Protein AF-A0A132H8I8-F1 (afdb_monomer_lite)

pLDDT: mean 90.16, std 11.37, range [39.59, 98.12]

Sequence (105 aa):
MATATTTQKIEKALEILKGQDWWWCMADYTHPAYDYACGSMRAFVELVASINDKAIVKALRDLWTATYNYVHATMWSANEKAKAEYETTKAQLMAIIQPQYAMAA

Structure (mmCIF, N/CA/C/O backbone):
data_AF-A0A132H8I8-F1
#
_entry.id   AF-A0A132H8I8-F1
#
loop_
_atom_site.group_PDB
_atom_site.id
_atom_site.type_symbol
_atom_site.label_atom_id
_atom_site.label_alt_id
_atom_site.label_comp_id
_atom_site.label_asym_id
_atom_site.label_entity_id
_atom_site.label_seq_id
_atom_site.pdbx_PDB_ins_code
_atom_site.Cartn_x
_atom_site.Cartn_y
_atom_site.Cartn_z
_atom_site.occupancy
_atom_site.B_iso_or_equiv
_atom_site.auth_seq_id
_atom_site.auth_comp_id
_atom_site.auth_asym_id
_atom_site.auth_atom_id
_atom_site.pdbx_PDB_model_num
ATOM 1 N N . MET A 1 1 ? -13.339 -19.212 16.417 1.00 39.59 1 MET A N 1
ATOM 2 C CA . MET A 1 1 ? -12.010 -18.769 15.941 1.00 39.59 1 MET A CA 1
ATOM 3 C C . MET A 1 1 ? -11.804 -17.345 16.421 1.00 39.59 1 MET A C 1
ATOM 5 O O . MET A 1 1 ? -12.716 -16.549 16.237 1.00 39.59 1 MET A O 1
ATOM 9 N N . ALA A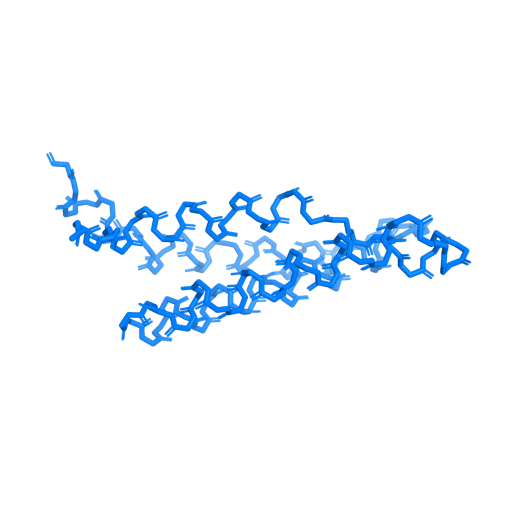 1 2 ? -10.689 -17.037 17.085 1.00 52.53 2 ALA A N 1
ATOM 10 C CA . ALA A 1 2 ? -10.389 -15.658 17.468 1.00 52.53 2 ALA A CA 1
ATOM 11 C C . ALA A 1 2 ? -10.204 -14.820 16.194 1.00 52.53 2 ALA A C 1
ATOM 13 O O . ALA A 1 2 ? -9.455 -15.208 15.299 1.00 52.53 2 ALA A O 1
ATOM 14 N N . THR A 1 3 ? -10.928 -13.711 16.075 1.00 61.53 3 THR A N 1
ATOM 15 C CA . THR A 1 3 ? -10.746 -12.768 14.969 1.00 61.53 3 THR A CA 1
ATOM 16 C C . THR A 1 3 ? -9.415 -12.047 15.149 1.00 61.53 3 THR A C 1
ATOM 18 O O . THR A 1 3 ? -9.166 -11.521 16.233 1.00 61.53 3 THR A O 1
ATOM 21 N N . ALA A 1 4 ? -8.581 -12.006 14.106 1.00 78.88 4 ALA A N 1
ATOM 22 C CA . ALA A 1 4 ? -7.326 -11.254 14.128 1.00 78.88 4 ALA A CA 1
ATOM 23 C C . ALA A 1 4 ? -7.566 -9.795 14.549 1.00 78.88 4 ALA A C 1
ATOM 25 O O . ALA A 1 4 ? -8.550 -9.175 14.121 1.00 78.88 4 ALA A O 1
ATOM 26 N N . THR A 1 5 ? -6.670 -9.254 15.375 1.00 90.88 5 THR A N 1
ATOM 27 C CA . THR A 1 5 ? -6.732 -7.858 15.821 1.00 90.88 5 THR A CA 1
ATOM 28 C C . THR A 1 5 ? -6.514 -6.907 14.644 1.00 90.88 5 THR A C 1
ATOM 30 O O . THR A 1 5 ? -5.962 -7.286 13.609 1.00 90.88 5 THR A O 1
ATOM 33 N N . THR A 1 6 ? -6.928 -5.645 14.787 1.00 91.25 6 THR A N 1
ATOM 34 C CA . THR A 1 6 ? -6.671 -4.614 13.768 1.00 91.25 6 THR A CA 1
ATOM 35 C C . THR A 1 6 ? -5.179 -4.514 13.438 1.00 91.25 6 THR A C 1
ATOM 37 O O . THR A 1 6 ? -4.824 -4.478 12.265 1.00 91.25 6 THR A O 1
ATOM 40 N N . THR A 1 7 ? -4.307 -4.562 14.449 1.00 91.75 7 THR A N 1
ATOM 41 C CA . THR A 1 7 ? -2.846 -4.529 14.281 1.00 91.75 7 THR A CA 1
ATOM 42 C C . THR A 1 7 ? -2.338 -5.705 13.448 1.00 91.75 7 THR A C 1
ATOM 44 O O . THR A 1 7 ? -1.654 -5.488 12.453 1.00 91.75 7 THR A O 1
ATOM 47 N N . GLN A 1 8 ? -2.767 -6.933 13.757 1.00 93.56 8 GLN A N 1
ATOM 48 C CA . GLN A 1 8 ? -2.387 -8.126 12.987 1.00 93.56 8 GLN A CA 1
ATOM 49 C C . GLN A 1 8 ? -2.845 -8.043 11.525 1.00 93.56 8 GLN A C 1
ATOM 51 O O . GLN A 1 8 ? -2.135 -8.471 10.616 1.00 93.56 8 GLN A O 1
ATOM 56 N N . LYS A 1 9 ? -4.032 -7.477 11.274 1.00 95.62 9 LYS A N 1
ATOM 57 C CA . LYS A 1 9 ? -4.531 -7.257 9.909 1.00 95.62 9 LYS A CA 1
ATOM 58 C C . LYS A 1 9 ? -3.697 -6.218 9.157 1.00 95.62 9 LYS A C 1
ATOM 60 O O . LYS A 1 9 ? -3.419 -6.424 7.980 1.00 95.62 9 LYS A O 1
ATOM 65 N N . ILE A 1 10 ? -3.287 -5.132 9.817 1.00 95.12 10 ILE A N 1
ATOM 66 C CA . ILE A 1 10 ? -2.408 -4.105 9.234 1.00 95.12 10 ILE A CA 1
ATOM 67 C C . ILE A 1 10 ? -1.050 -4.711 8.879 1.00 95.12 10 ILE A C 1
ATOM 69 O O . ILE A 1 10 ? -0.606 -4.578 7.743 1.00 95.12 10 ILE A O 1
ATOM 73 N N . GLU A 1 11 ? -0.420 -5.418 9.816 1.00 95.19 11 GLU A N 1
ATOM 74 C CA . GLU A 1 11 ? 0.867 -6.085 9.597 1.00 95.19 11 GLU A CA 1
ATOM 75 C C . GLU A 1 11 ? 0.782 -7.054 8.423 1.00 95.19 11 GLU A C 1
ATOM 77 O O . GLU A 1 11 ? 1.603 -7.000 7.508 1.00 95.19 11 GLU A O 1
ATOM 82 N N . LYS A 1 12 ? -0.276 -7.870 8.382 1.00 97.19 12 LYS A N 1
ATOM 83 C CA . LYS A 1 12 ? -0.467 -8.818 7.291 1.00 97.19 12 LYS A CA 1
ATOM 84 C C . LYS A 1 12 ? -0.704 -8.131 5.946 1.00 97.19 12 LYS A C 1
ATOM 86 O O . LYS A 1 12 ? -0.198 -8.597 4.928 1.00 97.19 12 LYS A O 1
ATOM 91 N N . ALA A 1 13 ? -1.427 -7.012 5.924 1.00 97.19 13 ALA A N 1
ATOM 92 C CA . ALA A 1 13 ? -1.620 -6.222 4.712 1.00 97.19 13 ALA A CA 1
ATOM 93 C C . ALA A 1 13 ? -0.288 -5.646 4.201 1.00 97.19 13 ALA A C 1
ATOM 95 O O . ALA A 1 13 ? -0.022 -5.703 3.002 1.00 97.19 13 ALA A O 1
ATOM 96 N N . LEU A 1 14 ? 0.570 -5.154 5.102 1.00 96.62 14 LEU A N 1
ATOM 97 C CA . LEU A 1 14 ? 1.909 -4.656 4.773 1.00 96.62 14 LEU A CA 1
ATOM 98 C C . LEU A 1 14 ? 2.845 -5.768 4.276 1.00 96.62 14 LEU A C 1
ATOM 100 O O . LEU A 1 14 ? 3.615 -5.543 3.341 1.00 96.62 14 LEU A O 1
ATOM 104 N N . GLU A 1 15 ? 2.762 -6.971 4.851 1.00 97.38 15 GLU A N 1
ATOM 105 C CA . GLU A 1 15 ? 3.487 -8.149 4.356 1.00 97.38 15 GLU A CA 1
ATOM 106 C C . GLU A 1 15 ? 3.095 -8.498 2.920 1.00 97.38 15 GLU A C 1
ATOM 108 O O . GLU A 1 15 ? 3.975 -8.724 2.090 1.00 97.38 15 GLU A O 1
ATOM 113 N N . ILE A 1 16 ? 1.791 -8.513 2.615 1.00 97.62 16 ILE A N 1
ATOM 114 C CA . ILE A 1 16 ? 1.300 -8.784 1.257 1.00 97.62 16 ILE A CA 1
ATOM 115 C C . ILE A 1 16 ? 1.828 -7.721 0.288 1.00 97.62 16 ILE A C 1
ATOM 117 O O . ILE A 1 16 ? 2.359 -8.061 -0.762 1.00 97.62 16 ILE A O 1
ATOM 121 N N . LEU A 1 17 ? 1.762 -6.442 0.665 1.00 95.81 17 LEU A N 1
ATOM 122 C CA . LEU A 1 17 ? 2.262 -5.320 -0.140 1.00 95.81 17 LEU A CA 1
ATOM 123 C C . LEU A 1 17 ? 3.759 -5.463 -0.473 1.00 95.81 17 LEU A C 1
ATOM 125 O O . LEU A 1 17 ? 4.178 -5.208 -1.601 1.00 95.81 17 LEU A O 1
ATOM 129 N N . LYS A 1 18 ? 4.561 -5.910 0.502 1.00 95.25 18 LYS A N 1
ATOM 130 C CA . LYS A 1 18 ? 6.000 -6.165 0.337 1.00 95.25 18 LYS A CA 1
ATOM 131 C C . LYS A 1 18 ? 6.290 -7.393 -0.533 1.00 95.25 18 LYS A C 1
ATOM 133 O O . LYS A 1 18 ? 7.294 -7.398 -1.238 1.00 95.25 18 LYS A O 1
ATOM 138 N N . GLY A 1 19 ? 5.462 -8.432 -0.435 1.00 94.31 19 GLY A N 1
ATOM 139 C CA . GLY A 1 19 ? 5.619 -9.692 -1.169 1.00 94.31 19 GLY A CA 1
ATOM 140 C C . GLY A 1 19 ? 4.949 -9.720 -2.544 1.00 94.31 19 GLY A C 1
ATOM 141 O O . GLY A 1 19 ? 5.154 -10.676 -3.287 1.00 94.31 19 GLY A O 1
ATOM 142 N N . GLN A 1 20 ? 4.150 -8.705 -2.878 1.00 95.12 20 GLN A N 1
ATOM 143 C CA . GLN A 1 20 ? 3.460 -8.605 -4.156 1.00 95.12 20 GLN A CA 1
ATOM 144 C C . GLN A 1 20 ? 4.470 -8.565 -5.305 1.00 95.12 20 GLN A C 1
ATOM 146 O O . GLN A 1 20 ? 5.344 -7.697 -5.351 1.00 95.12 20 GLN A O 1
ATOM 151 N N . ASP A 1 21 ? 4.300 -9.464 -6.273 1.00 92.50 21 ASP A N 1
ATOM 152 C CA . ASP A 1 21 ? 4.946 -9.307 -7.569 1.00 92.50 21 ASP A CA 1
ATOM 153 C C . ASP A 1 21 ? 4.265 -8.148 -8.302 1.00 92.50 21 ASP A C 1
ATOM 155 O O . ASP A 1 21 ? 3.073 -8.206 -8.609 1.00 92.50 21 ASP A O 1
ATOM 159 N N . TRP A 1 22 ? 5.007 -7.069 -8.526 1.00 92.31 22 TRP A N 1
ATOM 160 C CA . TRP A 1 22 ? 4.542 -5.877 -9.235 1.00 92.31 22 TRP A CA 1
ATOM 161 C C . TRP A 1 22 ? 4.810 -5.946 -10.738 1.00 92.31 22 TRP A C 1
ATOM 163 O O . TRP A 1 22 ? 4.254 -5.145 -11.479 1.00 92.31 22 TRP A O 1
ATOM 173 N N . TRP A 1 23 ? 5.617 -6.907 -11.187 1.00 89.06 23 TRP A N 1
ATOM 174 C CA . TRP A 1 23 ? 6.031 -7.078 -12.579 1.00 89.06 23 TRP A CA 1
ATOM 175 C C . TRP A 1 23 ? 5.358 -8.275 -13.247 1.00 89.06 23 TRP A C 1
ATOM 177 O O . TRP A 1 23 ? 5.721 -8.640 -14.361 1.00 89.06 23 TRP A O 1
ATOM 187 N N . TRP A 1 24 ? 4.352 -8.869 -12.604 1.00 84.94 24 TRP A N 1
ATOM 188 C CA . TRP A 1 24 ? 3.605 -10.022 -13.110 1.00 84.94 24 TRP A CA 1
ATOM 189 C C . TRP A 1 24 ? 3.063 -9.829 -14.534 1.00 84.94 24 TRP A C 1
ATOM 191 O O . TRP A 1 24 ? 2.984 -10.783 -15.303 1.00 84.94 24 TRP A O 1
ATOM 201 N N . CYS A 1 25 ? 2.720 -8.593 -14.910 1.00 79.50 25 CYS A N 1
ATOM 202 C CA . CYS A 1 25 ? 2.242 -8.236 -16.248 1.00 79.50 25 CYS A CA 1
ATOM 203 C C . CYS A 1 25 ? 3.339 -8.304 -17.327 1.00 79.50 25 CYS A C 1
ATOM 205 O O . CYS A 1 25 ? 3.029 -8.294 -18.516 1.00 79.50 25 CYS A O 1
ATOM 207 N N . MET A 1 26 ? 4.605 -8.394 -16.912 1.00 80.69 26 MET A N 1
ATOM 208 C CA . MET A 1 26 ? 5.784 -8.545 -17.767 1.00 80.69 26 MET A CA 1
ATOM 209 C C . MET A 1 26 ? 6.249 -10.002 -17.873 1.00 80.69 26 MET A C 1
ATOM 211 O O . MET A 1 26 ? 7.101 -10.309 -18.700 1.00 80.69 26 MET A O 1
ATOM 215 N N . ALA A 1 27 ? 5.706 -10.910 -17.058 1.00 75.62 27 ALA A N 1
ATOM 216 C CA . ALA A 1 27 ? 6.074 -12.322 -17.048 1.00 75.62 27 ALA A CA 1
ATOM 217 C C . ALA A 1 27 ? 5.362 -13.109 -18.166 1.00 75.62 27 ALA A C 1
ATOM 219 O O . ALA A 1 27 ? 4.622 -14.039 -17.866 1.00 75.62 27 ALA A O 1
ATOM 220 N N . ASP A 1 28 ? 5.508 -12.712 -19.438 1.00 73.00 28 ASP A N 1
ATOM 221 C CA . ASP A 1 28 ? 4.915 -13.346 -20.642 1.00 73.00 28 ASP A CA 1
ATOM 222 C C . ASP A 1 28 ? 3.443 -13.814 -20.502 1.00 73.00 28 ASP A C 1
ATOM 224 O O . ASP A 1 28 ? 2.977 -14.687 -21.232 1.00 73.00 28 ASP A O 1
ATOM 228 N N . TYR A 1 29 ? 2.690 -13.252 -19.548 1.00 63.50 29 TYR A N 1
ATOM 229 C CA . TYR A 1 29 ? 1.378 -13.737 -19.102 1.00 63.50 29 TYR A CA 1
ATOM 230 C C . TYR A 1 29 ? 1.316 -15.256 -18.852 1.00 63.50 29 TYR A C 1
ATOM 232 O O . TYR A 1 29 ? 0.281 -15.892 -19.058 1.00 63.50 29 TYR A O 1
ATOM 240 N N . THR A 1 30 ? 2.418 -15.860 -18.407 1.00 68.00 30 THR A N 1
ATOM 241 C CA . THR A 1 30 ? 2.489 -17.308 -18.194 1.00 68.00 30 THR A CA 1
ATOM 242 C C . THR A 1 30 ? 2.057 -17.691 -16.783 1.00 68.00 30 THR A C 1
ATOM 244 O O . THR A 1 30 ? 2.391 -17.046 -15.782 1.00 68.00 30 THR A O 1
ATOM 247 N N . HIS A 1 31 ? 1.301 -18.786 -16.688 1.00 71.31 31 HIS A N 1
ATOM 248 C CA . HIS A 1 31 ? 1.093 -19.454 -15.411 1.00 71.31 31 HIS A CA 1
ATOM 249 C C . HIS A 1 31 ? 2.455 -19.904 -14.853 1.00 71.31 31 HIS A C 1
ATOM 251 O O . HIS A 1 31 ? 3.264 -20.444 -15.611 1.00 71.31 31 HIS A O 1
ATOM 257 N N . PRO A 1 32 ? 2.717 -19.728 -13.544 1.00 82.75 32 PRO A N 1
ATOM 258 C CA . PRO A 1 32 ? 1.763 -19.347 -12.495 1.00 82.75 32 PRO A CA 1
ATOM 259 C C . PRO A 1 32 ? 1.847 -17.876 -12.024 1.00 82.75 32 PRO A C 1
ATOM 261 O O . PRO A 1 32 ? 1.162 -17.511 -11.069 1.00 82.75 32 PRO A O 1
ATOM 264 N N . ALA A 1 33 ? 2.673 -17.026 -12.645 1.00 83.56 33 ALA A N 1
ATOM 265 C CA . ALA A 1 33 ? 2.964 -15.678 -12.134 1.00 83.56 33 ALA A CA 1
ATOM 266 C C . ALA A 1 33 ? 1.711 -14.786 -12.049 1.00 83.56 33 ALA A C 1
ATOM 268 O O . ALA A 1 33 ? 1.472 -14.141 -11.026 1.00 83.56 33 ALA A O 1
ATOM 269 N N . TYR A 1 34 ? 0.871 -14.817 -13.090 1.00 84.94 34 TYR A N 1
ATOM 270 C CA . TYR A 1 34 ? -0.409 -14.102 -13.122 1.00 84.94 34 TYR A CA 1
ATOM 271 C C . TYR A 1 34 ? -1.335 -14.510 -11.967 1.00 84.94 34 TYR A C 1
ATOM 273 O O . TYR A 1 34 ? -1.827 -13.655 -11.229 1.00 84.94 34 TYR A O 1
ATOM 281 N N . ASP A 1 35 ? -1.533 -15.817 -11.772 1.00 88.75 35 ASP A N 1
ATOM 282 C CA . ASP A 1 35 ? -2.433 -16.341 -10.740 1.00 88.75 35 ASP A CA 1
ATOM 283 C C . ASP A 1 35 ? -1.972 -15.943 -9.339 1.00 88.75 35 ASP A C 1
ATOM 285 O O . ASP A 1 35 ? -2.789 -15.555 -8.501 1.00 88.75 35 ASP A O 1
ATOM 289 N N . TYR A 1 36 ? -0.663 -16.001 -9.081 1.00 90.19 36 TYR A N 1
ATOM 290 C CA . TYR A 1 36 ? -0.107 -15.592 -7.796 1.00 90.19 36 TYR A CA 1
ATOM 291 C C . TYR A 1 36 ? -0.261 -14.095 -7.556 1.00 90.19 36 TYR A C 1
ATOM 293 O O . TYR A 1 36 ? -0.676 -13.698 -6.465 1.00 90.19 36 TYR A O 1
ATOM 301 N N . ALA A 1 37 ? -0.002 -13.262 -8.564 1.00 91.69 37 ALA A N 1
ATOM 302 C CA . ALA A 1 37 ? -0.164 -11.823 -8.434 1.00 91.69 37 ALA A CA 1
ATOM 303 C C . ALA A 1 37 ? -1.630 -11.430 -8.212 1.00 91.69 37 ALA A C 1
ATOM 305 O O . ALA A 1 37 ? -1.923 -10.689 -7.274 1.00 91.69 37 ALA A O 1
ATOM 306 N N . CYS A 1 38 ? -2.564 -11.968 -9.003 1.00 90.69 38 CYS A N 1
ATOM 307 C CA . CYS A 1 38 ? -3.995 -11.725 -8.821 1.00 90.69 38 CYS A CA 1
ATOM 308 C C . CYS A 1 38 ? -4.524 -12.295 -7.497 1.00 90.69 38 CYS A C 1
ATOM 310 O O . CYS A 1 38 ? -5.347 -11.656 -6.836 1.00 90.69 38 CYS A O 1
ATOM 312 N N . GLY A 1 39 ? -4.047 -13.471 -7.083 1.00 94.12 39 GLY A N 1
ATOM 313 C CA . GLY A 1 39 ? -4.385 -14.074 -5.796 1.00 94.12 39 GLY A CA 1
ATOM 314 C C . GLY A 1 39 ? -3.925 -13.215 -4.618 1.00 94.12 39 GLY A C 1
ATOM 315 O O . GLY A 1 39 ? -4.708 -12.944 -3.708 1.00 94.12 39 GLY A O 1
ATOM 316 N N . SER A 1 40 ? -2.689 -12.717 -4.670 1.00 95.69 40 SER A N 1
ATOM 317 C CA . SER A 1 40 ? -2.123 -11.806 -3.671 1.00 95.69 40 SER A CA 1
ATOM 318 C C . SER A 1 40 ? -2.884 -10.470 -3.611 1.00 95.69 40 SER A C 1
ATOM 320 O O . SER A 1 40 ? -3.275 -10.029 -2.528 1.00 95.69 40 SER A O 1
ATOM 322 N N . MET A 1 41 ? -3.226 -9.883 -4.767 1.00 95.00 41 MET A N 1
ATOM 323 C CA . MET A 1 41 ? -4.086 -8.692 -4.852 1.00 95.00 41 MET A CA 1
ATOM 324 C C . MET A 1 41 ? -5.449 -8.906 -4.190 1.00 95.00 41 MET A C 1
ATOM 326 O O . MET A 1 41 ? -5.903 -8.072 -3.403 1.00 95.00 41 MET A O 1
ATOM 330 N N . ARG A 1 42 ? -6.113 -10.030 -4.489 1.00 96.75 42 ARG A N 1
ATOM 331 C CA . ARG A 1 42 ? -7.409 -10.370 -3.891 1.00 96.75 42 ARG A CA 1
ATOM 332 C C . ARG A 1 42 ? -7.292 -10.518 -2.375 1.00 96.75 42 ARG A C 1
ATOM 334 O O . ARG A 1 42 ? -8.079 -9.906 -1.655 1.00 96.75 42 ARG A O 1
ATOM 341 N N . ALA A 1 43 ? -6.285 -11.253 -1.903 1.00 97.38 43 ALA A N 1
ATOM 342 C CA . ALA A 1 43 ? -6.038 -11.450 -0.478 1.00 97.38 43 ALA A CA 1
ATOM 343 C C . ALA A 1 43 ? -5.831 -10.115 0.257 1.00 97.38 43 ALA A C 1
ATOM 345 O O . ALA A 1 43 ? -6.390 -9.917 1.336 1.00 97.38 43 ALA A O 1
ATOM 346 N N . PHE A 1 44 ? -5.094 -9.173 -0.342 1.00 98.12 44 PHE A N 1
ATOM 347 C CA . PHE A 1 44 ? -4.940 -7.824 0.204 1.00 98.12 44 PHE A CA 1
ATOM 348 C C . PHE A 1 44 ? -6.282 -7.092 0.318 1.00 98.12 44 PHE A C 1
ATOM 350 O O . PHE A 1 44 ? -6.621 -6.580 1.384 1.00 98.12 44 PHE A O 1
ATOM 357 N N . VAL A 1 45 ? -7.064 -7.045 -0.766 1.00 97.06 45 VAL A N 1
ATOM 358 C CA . VAL A 1 45 ? -8.335 -6.305 -0.806 1.00 97.06 45 VAL A CA 1
ATOM 359 C C . VAL A 1 45 ? -9.336 -6.852 0.210 1.00 97.06 45 VAL A C 1
ATOM 361 O O . VAL A 1 45 ? -9.965 -6.065 0.921 1.00 97.06 45 VAL A O 1
ATOM 364 N N . GLU A 1 46 ? -9.467 -8.175 0.300 1.00 97.44 46 GLU A N 1
ATOM 365 C CA . GLU A 1 46 ? -10.362 -8.845 1.249 1.00 97.44 46 GLU A CA 1
ATOM 366 C C . GLU A 1 46 ? -9.927 -8.606 2.698 1.00 97.44 46 GLU A C 1
ATOM 368 O O . GLU A 1 46 ? -10.745 -8.227 3.542 1.00 97.44 46 GLU A O 1
ATOM 373 N N . LEU A 1 47 ? -8.628 -8.748 2.985 1.00 97.81 47 LEU A N 1
ATOM 374 C CA . LEU A 1 47 ? -8.074 -8.488 4.310 1.00 97.81 47 LEU A CA 1
ATOM 375 C C . LEU A 1 47 ? -8.324 -7.041 4.743 1.00 97.81 47 LEU A C 1
ATOM 377 O O . LEU A 1 47 ? -8.834 -6.812 5.843 1.00 97.81 47 LEU A O 1
ATOM 381 N N . VAL A 1 48 ? -8.013 -6.074 3.877 1.00 97.19 48 VAL A N 1
ATOM 382 C CA . VAL A 1 48 ? -8.208 -4.647 4.153 1.00 97.19 48 VAL A CA 1
ATOM 383 C C . VAL A 1 48 ? -9.691 -4.336 4.342 1.00 97.19 48 VAL A C 1
ATOM 385 O O . VAL A 1 48 ? -10.044 -3.651 5.294 1.00 97.19 48 VAL A O 1
ATOM 388 N N . ALA A 1 49 ? -10.584 -4.883 3.512 1.00 96.56 49 ALA A N 1
ATOM 389 C CA . ALA A 1 49 ? -12.030 -4.695 3.665 1.00 96.56 49 ALA A CA 1
ATOM 390 C C . ALA A 1 49 ? -12.583 -5.241 4.997 1.00 96.56 49 ALA A C 1
ATOM 392 O O . ALA A 1 49 ? -13.634 -4.794 5.448 1.00 96.56 49 ALA A O 1
ATOM 393 N N . SER A 1 50 ? -11.873 -6.172 5.644 1.00 96.44 50 SER A N 1
ATOM 394 C CA . SER A 1 50 ? -12.243 -6.707 6.959 1.00 96.44 50 SER A CA 1
ATOM 395 C C . SER A 1 50 ? -11.846 -5.812 8.146 1.00 96.44 50 SER A C 1
ATOM 397 O O . SER A 1 50 ? -12.109 -6.178 9.297 1.00 96.44 50 SER A O 1
ATOM 399 N N . ILE A 1 51 ? -11.156 -4.689 7.913 1.00 95.50 51 ILE A N 1
ATOM 400 C CA . ILE A 1 51 ? -10.783 -3.711 8.944 1.00 95.50 51 ILE A CA 1
ATOM 401 C C . ILE A 1 51 ? -11.945 -2.729 9.148 1.00 95.50 51 ILE A C 1
ATOM 403 O O . ILE A 1 51 ? -12.464 -2.160 8.193 1.00 95.50 51 ILE A O 1
ATOM 407 N N . ASN A 1 52 ? -12.339 -2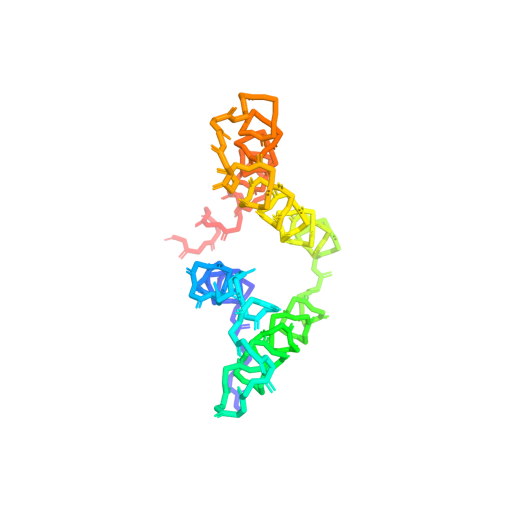.500 10.405 1.00 93.94 52 ASN A N 1
ATOM 408 C CA . ASN A 1 52 ? -13.485 -1.638 10.728 1.00 93.94 52 ASN A CA 1
ATOM 409 C C . ASN A 1 52 ? -13.185 -0.138 10.564 1.00 93.94 52 ASN A C 1
ATOM 411 O O . ASN A 1 52 ? -14.089 0.650 10.281 1.00 93.94 52 ASN A O 1
ATOM 415 N N . ASP A 1 53 ? -11.930 0.267 10.760 1.00 94.19 53 ASP A N 1
ATOM 416 C CA . ASP A 1 53 ? -11.511 1.662 10.653 1.00 94.19 53 ASP A CA 1
ATOM 417 C C . ASP A 1 53 ? -11.352 2.077 9.182 1.00 94.19 53 ASP A C 1
ATOM 419 O O . ASP A 1 53 ? -10.430 1.654 8.479 1.00 94.19 53 ASP A O 1
ATOM 423 N N . LYS A 1 54 ? -12.252 2.950 8.720 1.00 95.50 54 LYS A N 1
ATOM 424 C CA . LYS A 1 54 ? -12.277 3.429 7.333 1.00 95.50 54 LYS A CA 1
ATOM 425 C C . LYS A 1 54 ? -11.055 4.271 6.956 1.00 95.50 54 LYS A C 1
ATOM 427 O O . LYS A 1 54 ? -10.688 4.278 5.781 1.00 95.50 54 LYS A O 1
ATOM 432 N N . ALA A 1 55 ? -10.438 4.976 7.904 1.00 95.69 55 ALA A N 1
ATOM 433 C CA . ALA A 1 55 ? -9.234 5.757 7.642 1.00 95.69 55 ALA A CA 1
ATOM 434 C C . ALA A 1 55 ? -8.043 4.827 7.383 1.00 95.69 55 ALA A C 1
ATOM 436 O O . ALA A 1 55 ? -7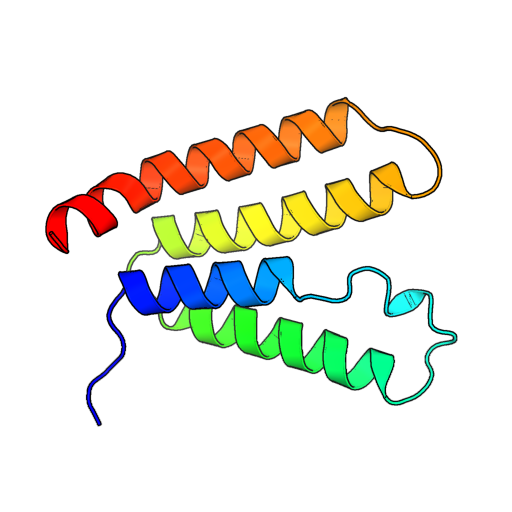.322 5.022 6.406 1.00 95.69 55 ALA A O 1
ATOM 437 N N . ILE A 1 56 ? -7.907 3.759 8.177 1.00 95.75 56 ILE A N 1
ATOM 438 C CA . ILE A 1 56 ? -6.888 2.717 7.967 1.00 95.75 56 ILE A CA 1
ATOM 439 C C . ILE A 1 56 ? -7.114 2.003 6.629 1.00 95.75 56 ILE A C 1
ATOM 441 O O . ILE A 1 56 ? -6.177 1.843 5.847 1.00 95.75 56 ILE A O 1
ATOM 445 N N . VAL A 1 57 ? -8.363 1.631 6.322 1.00 97.44 57 VAL A N 1
ATOM 446 C CA . VAL A 1 57 ? -8.736 1.017 5.034 1.00 97.44 57 VAL A CA 1
ATOM 447 C C . VAL A 1 57 ? -8.316 1.890 3.858 1.00 97.44 57 VAL A C 1
ATOM 449 O O . VAL A 1 57 ? -7.711 1.397 2.903 1.00 97.44 57 VAL A O 1
ATOM 452 N N . LYS A 1 58 ? -8.635 3.187 3.917 1.00 97.25 58 LYS A N 1
ATOM 453 C CA . LYS A 1 58 ? -8.267 4.130 2.865 1.00 97.25 58 LYS A CA 1
ATOM 454 C C . LYS A 1 58 ? -6.747 4.248 2.750 1.00 97.25 58 LYS A C 1
ATOM 456 O O . LYS A 1 58 ? -6.228 4.090 1.652 1.00 97.25 58 LYS A O 1
ATOM 461 N N . ALA A 1 59 ? -6.043 4.444 3.863 1.00 97.31 59 ALA A N 1
ATOM 462 C CA . ALA A 1 59 ? -4.593 4.622 3.872 1.00 97.31 59 ALA A CA 1
ATOM 463 C C . ALA A 1 59 ? -3.839 3.404 3.307 1.00 97.31 59 ALA A C 1
ATOM 465 O O . ALA A 1 59 ? -2.886 3.569 2.550 1.00 97.31 59 ALA A O 1
ATOM 466 N N . LEU A 1 60 ? -4.291 2.178 3.600 1.00 98.12 60 LEU A N 1
ATOM 467 C CA . LEU A 1 60 ? -3.704 0.959 3.030 1.00 98.12 60 LEU A CA 1
ATOM 468 C C . LEU A 1 60 ? -3.928 0.863 1.511 1.00 98.12 60 LEU A C 1
ATOM 470 O O . LEU A 1 60 ? -3.016 0.485 0.777 1.00 98.12 60 LEU A O 1
ATOM 474 N N . ARG A 1 61 ? -5.115 1.235 1.013 1.00 97.81 61 ARG A N 1
ATOM 475 C CA . ARG A 1 61 ? -5.409 1.269 -0.435 1.00 97.81 61 ARG A CA 1
ATOM 476 C C . ARG A 1 61 ? -4.647 2.375 -1.165 1.00 97.81 61 ARG A C 1
ATOM 478 O O . ARG A 1 61 ? -4.190 2.168 -2.291 1.00 97.81 61 ARG A O 1
ATOM 485 N N . ASP A 1 62 ? -4.497 3.530 -0.525 1.00 97.88 62 ASP A N 1
ATOM 486 C CA . ASP A 1 62 ? -3.683 4.626 -1.043 1.00 97.88 62 ASP A CA 1
ATOM 487 C C . ASP A 1 62 ? -2.218 4.176 -1.150 1.00 97.88 62 ASP A C 1
ATOM 489 O O . ASP A 1 62 ? -1.602 4.364 -2.198 1.00 97.88 62 ASP A O 1
ATOM 493 N N . LEU A 1 63 ? -1.684 3.501 -0.120 1.00 98.06 63 LEU A N 1
ATOM 494 C CA . LEU A 1 63 ? -0.324 2.956 -0.148 1.00 98.06 63 LEU A CA 1
ATOM 495 C C . LEU A 1 63 ? -0.148 1.928 -1.267 1.00 98.06 63 LEU A C 1
ATOM 497 O O . LEU A 1 63 ? 0.832 2.011 -1.996 1.00 98.06 63 LEU A O 1
ATOM 501 N N . TRP A 1 64 ? -1.105 1.012 -1.456 1.00 97.81 64 TRP A N 1
ATOM 502 C CA . TRP A 1 64 ? -1.081 0.066 -2.576 1.00 97.81 64 TRP A CA 1
ATOM 503 C C . TRP A 1 64 ? -0.914 0.782 -3.922 1.00 97.81 64 TRP A C 1
ATOM 505 O O . TRP A 1 64 ? -0.043 0.441 -4.722 1.00 97.81 64 TRP A O 1
ATOM 515 N N . THR A 1 65 ? -1.737 1.805 -4.155 1.00 97.06 65 THR A N 1
ATOM 516 C CA . THR A 1 65 ? -1.716 2.596 -5.392 1.00 97.06 65 THR A CA 1
ATOM 517 C C . THR A 1 65 ? -0.391 3.342 -5.554 1.00 97.06 65 THR A C 1
ATOM 519 O O . THR A 1 65 ? 0.196 3.331 -6.634 1.00 97.06 65 THR A O 1
ATOM 522 N N . ALA A 1 66 ? 0.114 3.950 -4.478 1.00 97.69 66 ALA A N 1
ATOM 523 C CA . ALA A 1 66 ? 1.389 4.656 -4.489 1.00 97.69 66 ALA A CA 1
ATOM 524 C C . ALA A 1 66 ? 2.568 3.707 -4.757 1.00 97.69 66 ALA A C 1
ATOM 526 O O . ALA A 1 66 ? 3.455 4.048 -5.534 1.00 97.69 66 ALA A O 1
ATOM 527 N N . THR A 1 67 ? 2.562 2.499 -4.183 1.00 96.94 67 THR A N 1
ATOM 528 C CA . THR A 1 67 ? 3.574 1.471 -4.460 1.00 96.94 67 THR A CA 1
ATOM 529 C C . THR A 1 67 ? 3.522 1.017 -5.913 1.00 96.94 67 THR A C 1
ATOM 531 O O . THR A 1 67 ? 4.565 1.000 -6.561 1.00 96.94 67 THR A O 1
ATOM 534 N N . TYR A 1 68 ? 2.333 0.726 -6.453 1.00 95.44 68 TYR A N 1
ATOM 535 C CA . TYR A 1 68 ? 2.170 0.381 -7.868 1.00 95.44 68 TYR A CA 1
ATOM 536 C C . TYR A 1 68 ? 2.765 1.463 -8.779 1.00 95.44 68 TYR A C 1
ATOM 538 O O . TYR A 1 68 ? 3.618 1.166 -9.620 1.00 95.44 68 TYR A O 1
ATOM 546 N N . ASN A 1 69 ? 2.355 2.719 -8.566 1.00 96.00 69 ASN A N 1
ATOM 547 C CA . ASN A 1 69 ? 2.808 3.859 -9.356 1.00 96.00 69 ASN A CA 1
ATOM 548 C C . ASN A 1 69 ? 4.317 4.060 -9.238 1.00 96.00 69 ASN A C 1
ATOM 550 O O . ASN A 1 69 ? 4.976 4.250 -10.253 1.00 96.00 69 ASN A O 1
ATOM 554 N N . TYR A 1 70 ? 4.866 3.994 -8.022 1.00 96.69 70 TYR A N 1
ATOM 555 C CA . TYR A 1 70 ? 6.300 4.123 -7.788 1.00 96.69 70 TYR A CA 1
ATOM 556 C C . TYR A 1 70 ? 7.082 3.054 -8.543 1.00 96.69 70 TYR A C 1
ATOM 558 O O . TYR A 1 70 ? 7.913 3.403 -9.378 1.00 96.69 70 TYR A O 1
ATOM 566 N N . VAL A 1 71 ? 6.766 1.775 -8.317 1.00 94.44 71 VAL A N 1
ATOM 567 C CA . VAL A 1 71 ? 7.477 0.650 -8.932 1.00 94.44 71 VAL A CA 1
ATOM 568 C C . VAL A 1 71 ? 7.493 0.792 -10.456 1.00 94.44 71 VAL A C 1
ATOM 570 O O . VAL A 1 71 ? 8.571 0.805 -11.050 1.00 94.44 71 VAL A O 1
ATOM 573 N N . HIS A 1 72 ? 6.333 1.021 -11.076 1.00 92.56 72 HIS A N 1
ATOM 574 C CA . HIS A 1 72 ? 6.216 1.125 -12.534 1.00 92.56 72 HIS A CA 1
ATOM 575 C C . HIS A 1 72 ? 6.845 2.405 -13.096 1.00 92.56 72 HIS A C 1
ATOM 577 O O . HIS A 1 72 ? 7.477 2.371 -14.150 1.00 92.56 72 HIS A O 1
ATOM 583 N N . ALA A 1 73 ? 6.730 3.536 -12.398 1.00 94.44 73 ALA A N 1
ATOM 584 C CA . ALA A 1 73 ? 7.365 4.783 -12.817 1.00 94.44 73 ALA A CA 1
ATOM 585 C C . ALA A 1 73 ? 8.897 4.722 -12.726 1.00 94.44 73 ALA A C 1
ATOM 587 O O . ALA A 1 73 ? 9.576 5.427 -13.472 1.00 94.44 73 ALA A O 1
ATOM 588 N N . THR A 1 74 ? 9.435 3.888 -11.830 1.00 92.62 74 THR A N 1
ATOM 589 C CA . THR A 1 74 ? 10.880 3.662 -11.682 1.00 92.62 74 THR A CA 1
ATOM 590 C C . THR A 1 74 ? 11.450 2.542 -12.543 1.00 92.62 74 THR A C 1
ATOM 592 O O . THR A 1 74 ? 12.637 2.246 -12.434 1.00 92.62 74 THR A O 1
ATOM 595 N N . MET A 1 75 ? 10.635 1.928 -13.406 1.00 89.69 75 MET A N 1
ATOM 596 C CA . MET A 1 75 ? 11.032 0.748 -14.178 1.00 89.69 75 MET A CA 1
ATOM 597 C C . MET A 1 75 ? 12.317 0.959 -14.988 1.00 89.69 75 MET A C 1
ATOM 599 O O . MET A 1 75 ? 13.204 0.111 -14.992 1.00 89.69 75 MET A O 1
ATOM 603 N N . TRP A 1 76 ? 12.396 2.085 -15.696 1.00 88.75 76 TRP A N 1
ATOM 604 C CA . TRP A 1 76 ? 13.461 2.353 -16.667 1.00 88.75 76 TRP A CA 1
ATOM 605 C C . TRP A 1 76 ? 14.486 3.366 -16.166 1.00 88.75 76 TRP A C 1
ATOM 607 O O . TRP A 1 76 ? 15.626 3.390 -16.623 1.00 88.75 76 TRP A O 1
ATOM 617 N N . SER A 1 77 ? 14.081 4.220 -15.233 1.00 92.88 77 SER A N 1
ATOM 618 C CA . SER A 1 77 ? 14.907 5.280 -14.671 1.00 92.88 77 SER A CA 1
ATOM 619 C C . SER A 1 77 ? 14.353 5.705 -13.320 1.00 92.88 77 SER A C 1
ATOM 621 O O . SER A 1 77 ? 13.152 5.597 -13.083 1.00 92.88 77 SER A O 1
ATOM 623 N N . ALA A 1 78 ? 15.205 6.264 -12.460 1.00 93.50 78 ALA A N 1
ATOM 624 C CA . ALA A 1 78 ? 14.757 6.855 -11.206 1.00 93.50 78 ALA A CA 1
ATOM 625 C C . ALA A 1 78 ? 13.657 7.906 -11.442 1.00 93.50 78 ALA A C 1
ATOM 627 O O . ALA A 1 78 ? 13.721 8.701 -12.381 1.00 93.50 78 ALA A O 1
ATOM 628 N N . ASN A 1 79 ? 12.654 7.913 -10.565 1.00 97.00 79 ASN A N 1
ATOM 629 C CA . ASN A 1 79 ? 11.548 8.859 -10.601 1.00 97.00 79 ASN A CA 1
ATOM 630 C C . ASN A 1 79 ? 11.334 9.438 -9.201 1.00 97.00 79 ASN A C 1
ATOM 632 O O . ASN A 1 79 ? 10.591 8.893 -8.384 1.00 97.00 79 ASN A O 1
ATOM 636 N N . GLU A 1 80 ? 12.014 10.551 -8.921 1.00 95.88 80 GLU A N 1
ATOM 637 C CA . GLU A 1 80 ? 11.998 11.184 -7.597 1.00 95.88 80 GLU A CA 1
ATOM 638 C C . GLU A 1 80 ? 10.605 11.673 -7.189 1.00 95.88 80 GLU A C 1
ATOM 640 O O . GLU A 1 80 ? 10.266 11.637 -6.009 1.00 95.88 80 GLU A O 1
ATOM 645 N N . LYS A 1 81 ? 9.762 12.067 -8.152 1.00 96.19 81 LYS A N 1
ATOM 646 C CA . LYS A 1 81 ? 8.380 12.464 -7.865 1.00 96.19 81 LYS A CA 1
ATOM 647 C C . LYS A 1 81 ? 7.565 11.275 -7.356 1.00 96.19 81 LYS A C 1
ATOM 649 O O . LYS A 1 81 ? 6.966 11.365 -6.289 1.00 96.19 81 LYS A O 1
ATOM 654 N N . ALA A 1 82 ? 7.581 10.158 -8.082 1.00 95.75 82 ALA A N 1
ATOM 655 C CA . ALA A 1 82 ? 6.847 8.958 -7.684 1.00 95.75 82 ALA A CA 1
ATOM 656 C C . ALA A 1 82 ? 7.377 8.382 -6.358 1.00 95.75 82 ALA A C 1
ATOM 658 O O . ALA A 1 82 ? 6.606 7.927 -5.516 1.00 95.75 82 ALA A O 1
ATOM 659 N N . LYS A 1 83 ? 8.695 8.465 -6.136 1.00 96.62 83 LYS A N 1
ATOM 660 C CA . LYS A 1 83 ? 9.326 8.104 -4.863 1.00 96.62 83 LYS A CA 1
ATOM 661 C C . LYS A 1 83 ? 8.833 8.980 -3.710 1.00 96.62 83 LYS A C 1
ATOM 663 O O . LYS A 1 83 ? 8.465 8.455 -2.663 1.00 96.62 83 LYS A O 1
ATOM 668 N N . ALA A 1 84 ? 8.807 10.300 -3.895 1.00 96.94 84 ALA A N 1
ATOM 669 C CA . ALA A 1 84 ? 8.330 11.237 -2.882 1.00 96.94 84 ALA A CA 1
ATOM 670 C C . ALA A 1 84 ? 6.846 11.020 -2.549 1.00 96.94 84 ALA A C 1
ATOM 672 O O . ALA A 1 84 ? 6.471 11.069 -1.377 1.00 96.94 84 ALA A O 1
ATOM 673 N N . GLU A 1 85 ? 6.012 10.737 -3.554 1.00 96.94 85 GLU A N 1
ATOM 674 C CA . GLU A 1 85 ? 4.605 10.368 -3.360 1.00 96.94 85 GLU A CA 1
ATOM 675 C C . GLU A 1 85 ? 4.475 9.087 -2.523 1.00 96.94 85 GLU A C 1
ATOM 677 O O . GLU A 1 85 ? 3.774 9.093 -1.511 1.00 96.94 85 GLU A O 1
ATOM 682 N N . TYR A 1 86 ? 5.215 8.025 -2.862 1.00 97.44 86 TYR A N 1
ATOM 683 C CA . TYR A 1 86 ? 5.233 6.781 -2.087 1.00 97.44 86 TYR A CA 1
ATOM 684 C C . TYR A 1 86 ? 5.669 6.988 -0.628 1.00 97.44 86 TYR A C 1
ATOM 686 O O . TYR A 1 86 ? 4.968 6.547 0.286 1.00 97.44 86 TYR A O 1
ATOM 694 N N . GLU A 1 87 ? 6.778 7.691 -0.382 1.00 97.44 87 GLU A N 1
ATOM 695 C CA . GLU A 1 87 ? 7.263 7.938 0.984 1.00 97.44 87 GLU A CA 1
ATOM 696 C C . GLU A 1 87 ? 6.298 8.825 1.787 1.00 97.44 87 GLU A C 1
ATOM 698 O O . GLU A 1 87 ? 6.070 8.581 2.973 1.00 97.44 87 GLU A O 1
ATOM 703 N N . THR A 1 88 ? 5.657 9.805 1.139 1.00 98.00 88 THR A N 1
ATOM 704 C CA . THR A 1 88 ? 4.627 10.642 1.775 1.00 98.00 88 THR A CA 1
ATOM 705 C C . THR A 1 88 ? 3.424 9.801 2.192 1.00 98.00 88 THR A C 1
ATOM 707 O O . THR A 1 88 ? 2.989 9.875 3.342 1.00 98.00 88 THR A O 1
ATOM 710 N N . THR A 1 89 ? 2.901 8.962 1.295 1.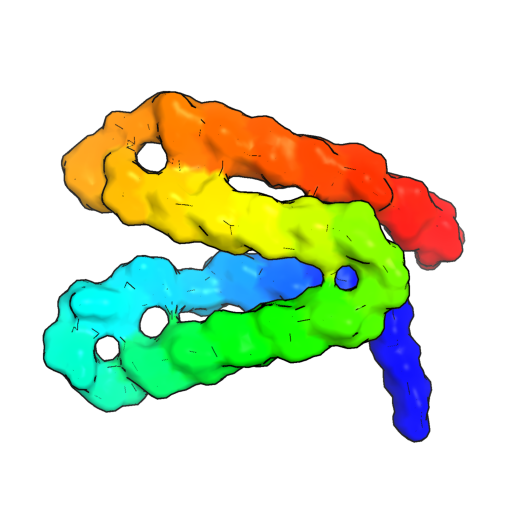00 97.06 89 THR A N 1
ATOM 711 C CA . THR A 1 89 ? 1.763 8.084 1.600 1.00 97.06 89 THR A CA 1
ATOM 712 C C . THR A 1 89 ? 2.111 7.071 2.689 1.00 97.06 89 THR A C 1
ATOM 714 O O . THR A 1 89 ? 1.310 6.825 3.592 1.00 97.06 89 THR A O 1
ATOM 717 N N . LYS A 1 90 ? 3.329 6.523 2.670 1.00 96.19 90 LYS A N 1
ATOM 718 C CA . LYS A 1 90 ? 3.821 5.627 3.720 1.00 96.19 90 LYS A CA 1
ATOM 719 C C . LYS A 1 90 ? 3.893 6.329 5.079 1.00 96.19 90 LYS A C 1
ATOM 721 O O . LYS A 1 90 ? 3.432 5.769 6.071 1.00 96.19 90 LYS A O 1
ATOM 726 N N . ALA A 1 91 ? 4.413 7.555 5.136 1.00 96.19 91 ALA A N 1
ATOM 727 C CA . ALA A 1 91 ? 4.461 8.340 6.368 1.00 96.19 91 ALA A CA 1
ATOM 728 C C . ALA A 1 91 ? 3.055 8.667 6.901 1.00 96.1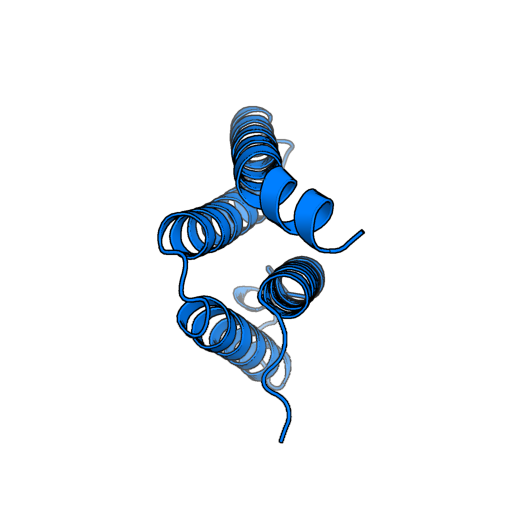9 91 ALA A C 1
ATOM 730 O O . ALA A 1 91 ? 2.808 8.550 8.102 1.00 96.19 91 ALA A O 1
ATOM 731 N N . GLN A 1 92 ? 2.113 9.008 6.016 1.00 94.94 92 GLN A N 1
ATOM 732 C CA . GLN A 1 92 ? 0.710 9.227 6.382 1.00 94.94 92 GLN A CA 1
ATOM 733 C C . GLN A 1 92 ? 0.071 7.970 6.979 1.00 94.94 92 GLN A C 1
ATOM 735 O O . GLN A 1 92 ? -0.592 8.059 8.011 1.00 94.94 92 GLN A O 1
ATOM 740 N N . LEU A 1 93 ? 0.305 6.796 6.380 1.00 94.75 93 LEU A N 1
ATOM 741 C CA . LEU A 1 93 ? -0.157 5.532 6.949 1.00 94.75 93 LEU A CA 1
ATOM 742 C C . LEU A 1 93 ? 0.423 5.319 8.353 1.00 94.75 93 LEU A C 1
ATOM 744 O O . LEU A 1 93 ? -0.340 5.018 9.266 1.00 94.75 93 LEU A O 1
ATOM 748 N N . MET A 1 94 ? 1.735 5.513 8.541 1.00 92.88 94 MET A N 1
ATOM 749 C CA . MET A 1 94 ? 2.380 5.354 9.852 1.00 92.88 94 MET A CA 1
ATOM 750 C C . MET A 1 94 ? 1.756 6.262 10.917 1.00 92.88 94 MET A C 1
ATOM 752 O O . MET A 1 94 ? 1.494 5.801 12.025 1.00 92.88 94 MET A O 1
ATOM 756 N N . ALA A 1 95 ? 1.456 7.518 10.576 1.00 94.38 95 ALA A N 1
ATOM 757 C CA . ALA A 1 95 ? 0.787 8.446 11.485 1.00 94.38 95 ALA A CA 1
ATOM 758 C C . ALA A 1 95 ? -0.637 7.986 11.855 1.00 94.38 95 ALA A C 1
ATOM 760 O O . ALA A 1 95 ? -1.040 8.101 13.011 1.00 94.38 95 ALA A O 1
ATOM 761 N N . ILE A 1 96 ? -1.386 7.428 10.897 1.00 93.12 96 ILE A N 1
ATOM 762 C CA . ILE A 1 96 ? -2.749 6.919 11.120 1.00 93.12 96 ILE A CA 1
ATOM 763 C C . ILE A 1 96 ? -2.742 5.660 11.996 1.00 93.12 96 ILE A C 1
ATOM 765 O O . ILE A 1 96 ? -3.609 5.510 12.852 1.00 93.12 96 ILE A O 1
ATOM 769 N N . ILE A 1 97 ? -1.781 4.752 11.798 1.00 91.12 97 ILE A N 1
ATOM 770 C CA . ILE A 1 97 ? -1.735 3.473 12.526 1.00 91.12 97 ILE A CA 1
ATOM 771 C C . ILE A 1 97 ? -0.988 3.564 13.861 1.00 91.12 97 ILE A C 1
ATOM 773 O O . ILE A 1 97 ? -1.129 2.664 14.683 1.00 91.12 97 ILE A O 1
ATOM 777 N N . GLN A 1 98 ? -0.225 4.632 14.119 1.00 89.50 98 GLN A N 1
ATOM 778 C CA . GLN A 1 98 ? 0.526 4.819 15.368 1.00 89.50 98 GLN A CA 1
ATOM 779 C C . GLN A 1 98 ? -0.328 4.637 16.643 1.00 89.50 98 GLN A C 1
ATOM 781 O O . GLN A 1 98 ? 0.116 3.909 17.536 1.00 89.50 98 GLN A O 1
ATOM 786 N N . PRO A 1 99 ? -1.554 5.192 16.752 1.00 85.88 99 PRO A N 1
ATOM 787 C CA . PRO A 1 99 ? -2.428 4.933 17.899 1.00 85.88 99 PRO A CA 1
ATOM 788 C C . PRO A 1 99 ? -2.761 3.446 18.077 1.00 85.88 99 PRO A C 1
ATOM 790 O O . PRO A 1 99 ? -2.906 2.968 19.198 1.00 85.88 99 PRO A O 1
ATOM 793 N N . GLN A 1 100 ? -2.838 2.693 16.978 1.00 81.00 100 GLN A N 1
ATOM 794 C CA . GLN A 1 100 ? -3.175 1.272 16.995 1.00 81.00 100 GLN A CA 1
ATOM 795 C C . GLN A 1 100 ? -2.070 0.411 17.615 1.00 81.00 100 GLN A C 1
ATOM 797 O O . GLN A 1 100 ? -2.367 -0.596 18.254 1.00 81.00 100 GLN A O 1
ATOM 802 N N . TYR A 1 101 ? -0.810 0.824 17.462 1.00 76.50 101 TYR A N 1
ATOM 803 C CA . TYR A 1 101 ? 0.338 0.175 18.097 1.00 76.50 101 TYR A CA 1
ATOM 804 C C . TYR A 1 101 ? 0.508 0.594 19.560 1.00 76.50 101 TYR A C 1
ATOM 806 O O . TYR A 1 101 ? 0.886 -0.233 20.381 1.00 76.50 101 TYR A O 1
ATOM 814 N N . ALA A 1 102 ? 0.172 1.840 19.908 1.00 74.50 102 ALA A N 1
ATOM 815 C CA . ALA A 1 102 ? 0.215 2.313 21.294 1.00 74.50 102 ALA A CA 1
ATOM 816 C C . ALA A 1 102 ? -0.815 1.612 22.201 1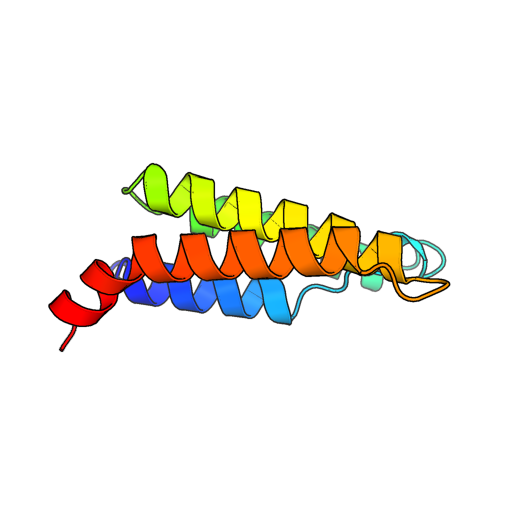.00 74.50 102 ALA A C 1
ATOM 818 O O . ALA A 1 102 ? -0.561 1.434 23.384 1.00 74.50 102 ALA A O 1
ATOM 819 N N . MET A 1 103 ? -1.959 1.195 21.649 1.00 61.66 103 MET A N 1
ATOM 820 C CA . MET A 1 103 ? -3.013 0.464 22.373 1.00 61.66 103 MET A CA 1
ATOM 821 C C . MET A 1 103 ? -2.754 -1.048 22.499 1.00 61.66 103 MET A C 1
ATOM 823 O O . MET A 1 103 ? -3.524 -1.742 23.161 1.00 61.66 103 MET A O 1
ATOM 827 N N . ALA A 1 104 ? -1.737 -1.573 21.809 1.00 60.47 104 ALA A N 1
ATOM 828 C CA . ALA A 1 104 ? -1.375 -2.992 21.810 1.00 60.47 104 ALA A CA 1
ATOM 829 C C . ALA A 1 104 ? -0.179 -3.319 22.731 1.00 60.47 104 ALA A C 1
ATOM 831 O O . ALA A 1 104 ? 0.160 -4.496 22.860 1.00 60.47 104 ALA A O 1
ATOM 832 N N . ALA A 1 105 ? 0.453 -2.297 23.322 1.00 52.16 105 ALA A N 1
ATOM 833 C CA . ALA A 1 105 ? 1.565 -2.385 24.273 1.00 52.16 105 ALA A CA 1
ATOM 834 C C . ALA A 1 105 ? 1.064 -2.309 25.723 1.00 52.16 105 ALA A C 1
ATOM 836 O O . ALA A 1 105 ? 1.692 -2.965 26.583 1.00 52.16 105 ALA A O 1
#

Secondary structure (DSSP, 8-state):
-PPPPHHHHHHHHHHHHHH--S-GGGSTT-TTHHHHHHHHHHHHHHHHHT-S-HHHHHHHHHHHHHHHHHHHHTSSS--HHHHHHHHHHHHHHHHHHHHHHHTT-

Foldseek 3Di:
DDDDDLVRLLVVLVVLLVVADLCLVVPPVDPPSVVVNVVSVVVNLVSLVPRPDVQLSVLSVQLSVLSSQLCVVPVPHHDVVSVVSNVVSVVVNCVVCVVVVVVVD

Radius of gyration: 15.03 Å; chains: 1; bounding box: 28×32×45 Å